Protein AF-A0A7Y0SQB7-F1 (afdb_monomer)

Structure (mmCIF, N/CA/C/O backbone):
data_AF-A0A7Y0SQB7-F1
#
_entry.id   AF-A0A7Y0SQB7-F1
#
loop_
_atom_site.group_PDB
_atom_site.id
_atom_site.type_symbol
_atom_site.label_atom_id
_atom_site.label_alt_id
_atom_site.label_comp_id
_atom_site.label_asym_id
_atom_site.label_entity_id
_atom_site.label_seq_id
_atom_site.pdbx_PDB_ins_code
_atom_site.Cartn_x
_atom_site.Cartn_y
_atom_site.Cartn_z
_atom_site.occupancy
_atom_site.B_iso_or_equiv
_atom_site.auth_seq_id
_atom_site.auth_comp_id
_atom_site.auth_asym_id
_atom_site.auth_atom_id
_atom_site.pdbx_PDB_model_num
ATOM 1 N N . PHE A 1 1 ? -8.558 18.828 5.677 1.00 74.69 1 PHE A N 1
ATOM 2 C CA . PHE A 1 1 ? -9.621 17.970 6.240 1.00 74.69 1 PHE A CA 1
ATOM 3 C C . PHE A 1 1 ? -9.535 18.030 7.750 1.00 74.69 1 PHE A C 1
ATOM 5 O O . PHE A 1 1 ? -8.454 18.314 8.258 1.00 74.69 1 PHE A O 1
ATOM 12 N N . GLU A 1 2 ? -10.634 17.788 8.456 1.00 92.81 2 GLU A N 1
ATOM 13 C CA . GLU A 1 2 ? -10.568 17.565 9.901 1.00 92.81 2 GLU A CA 1
ATOM 14 C C . GLU A 1 2 ? -9.808 16.261 10.155 1.00 92.81 2 GLU A C 1
ATOM 16 O O . GLU A 1 2 ? -10.172 15.212 9.624 1.00 92.81 2 GLU A O 1
ATOM 21 N N . THR A 1 3 ? -8.711 16.334 10.909 1.00 94.25 3 THR A N 1
ATOM 22 C CA . THR A 1 3 ? -7.812 15.191 11.140 1.00 94.25 3 THR A CA 1
ATOM 23 C C . THR A 1 3 ? -8.529 14.035 11.824 1.00 94.25 3 THR A C 1
ATOM 25 O O . THR A 1 3 ? -8.295 12.888 11.460 1.00 94.25 3 THR A O 1
ATOM 28 N N . GLN A 1 4 ? -9.452 14.343 12.741 1.00 96.62 4 GLN A N 1
ATOM 29 C CA . GLN A 1 4 ? -10.267 13.348 13.433 1.00 96.62 4 GLN A CA 1
ATOM 30 C C . GLN A 1 4 ? -11.122 12.531 12.459 1.00 96.62 4 GLN A C 1
ATOM 32 O O . GLN A 1 4 ? -11.128 11.313 12.533 1.00 96.62 4 GLN A O 1
ATOM 37 N N . VAL A 1 5 ? -11.762 13.182 11.481 1.00 97.62 5 VAL A N 1
ATOM 38 C CA . VAL A 1 5 ? -12.586 12.489 10.477 1.00 97.62 5 VAL A CA 1
ATOM 39 C C . VAL A 1 5 ? -11.740 11.533 9.632 1.00 97.62 5 VAL A C 1
ATOM 41 O O . VAL A 1 5 ? -12.172 10.426 9.326 1.00 97.62 5 VAL A O 1
ATOM 44 N N . VAL A 1 6 ? -10.518 11.936 9.268 1.00 96.94 6 VAL A N 1
ATOM 45 C CA . VAL A 1 6 ? -9.587 11.067 8.526 1.00 96.94 6 VAL A CA 1
ATOM 46 C C . VAL A 1 6 ? -9.146 9.877 9.381 1.00 96.94 6 VAL A C 1
ATOM 48 O O . VAL A 1 6 ? -9.067 8.765 8.864 1.00 96.94 6 VAL A O 1
ATOM 51 N N . TYR A 1 7 ? -8.871 10.104 10.667 1.00 98.06 7 TYR A N 1
ATOM 52 C CA . TYR A 1 7 ? -8.491 9.053 11.609 1.00 98.06 7 TYR A CA 1
ATOM 53 C C . TYR A 1 7 ? -9.626 8.042 11.786 1.00 98.06 7 TYR A C 1
ATOM 55 O O . TYR A 1 7 ? -9.407 6.848 11.597 1.00 98.06 7 TYR A O 1
ATOM 63 N N . ASP A 1 8 ? -10.839 8.519 12.070 1.00 98.38 8 ASP A N 1
ATOM 64 C CA . ASP A 1 8 ? -12.011 7.676 12.311 1.00 98.38 8 ASP A CA 1
ATOM 65 C C . ASP A 1 8 ? -12.333 6.810 11.084 1.00 98.38 8 ASP A C 1
ATOM 67 O O . ASP A 1 8 ? -12.566 5.609 11.215 1.00 98.38 8 ASP A O 1
ATOM 71 N N . GLU A 1 9 ? -12.272 7.385 9.879 1.00 98.19 9 GLU A N 1
ATOM 72 C CA . GLU A 1 9 ? -12.476 6.659 8.619 1.00 98.19 9 GLU A CA 1
ATOM 73 C C . GLU A 1 9 ? -11.359 5.639 8.344 1.00 98.19 9 GLU A C 1
ATOM 75 O O . GLU A 1 9 ? -11.624 4.510 7.925 1.00 98.19 9 GLU A O 1
ATOM 80 N N . ALA A 1 10 ? -10.095 6.008 8.569 1.00 98.06 10 ALA A N 1
ATOM 81 C CA . ALA A 1 10 ? -8.972 5.089 8.390 1.00 98.06 10 ALA A CA 1
ATOM 82 C C . ALA A 1 10 ? -9.065 3.907 9.365 1.00 98.06 10 ALA A C 1
ATOM 84 O O . ALA A 1 10 ? -8.918 2.754 8.954 1.00 98.06 10 ALA A O 1
ATOM 85 N N . LYS A 1 11 ? -9.389 4.185 10.629 1.00 98.56 11 LYS A N 1
ATOM 86 C CA . LYS A 1 11 ? -9.625 3.178 11.661 1.00 98.56 11 LYS A CA 1
ATOM 87 C C . LYS A 1 11 ? -10.795 2.267 11.300 1.00 98.56 11 LYS A C 1
ATOM 89 O O . LYS A 1 11 ? -10.652 1.050 11.352 1.00 98.56 11 LYS A O 1
ATOM 94 N N . ALA A 1 12 ? -11.917 2.827 10.846 1.00 98.75 12 ALA A N 1
ATOM 95 C CA . ALA A 1 12 ? -13.077 2.048 10.420 1.00 98.75 12 ALA A CA 1
ATOM 96 C C . ALA A 1 12 ? -12.744 1.064 9.283 1.00 98.75 12 ALA A C 1
ATOM 98 O O . ALA A 1 12 ? -13.209 -0.076 9.306 1.00 98.75 12 ALA A O 1
ATOM 99 N N . LYS A 1 13 ? -11.899 1.457 8.318 1.00 98.56 13 LYS A N 1
ATOM 100 C CA . LYS A 1 13 ? -11.428 0.554 7.249 1.00 98.56 13 LYS A CA 1
ATOM 101 C C . LYS A 1 13 ? -10.575 -0.589 7.778 1.00 98.56 13 LYS A C 1
ATOM 103 O O . LYS A 1 13 ? -10.753 -1.723 7.337 1.00 98.56 13 LYS A O 1
ATOM 108 N N . VAL A 1 14 ? -9.669 -0.298 8.710 1.00 98.56 14 VAL A N 1
ATOM 109 C CA . VAL A 1 14 ? -8.822 -1.322 9.332 1.00 98.56 14 VAL A CA 1
ATOM 110 C C . VAL A 1 14 ? -9.666 -2.302 10.142 1.00 98.56 14 VAL A C 1
ATOM 112 O O . VAL A 1 14 ? -9.555 -3.507 9.938 1.00 98.56 14 VAL A O 1
ATOM 115 N N . GLU A 1 15 ? -10.563 -1.810 10.994 1.00 98.56 15 GLU A N 1
ATOM 116 C CA . GLU A 1 15 ? -11.464 -2.659 11.785 1.00 98.56 15 GLU A CA 1
ATOM 117 C C . GLU A 1 15 ? -12.378 -3.509 10.898 1.00 98.56 15 GLU A C 1
ATOM 119 O O . GLU A 1 15 ? -12.597 -4.691 11.168 1.00 98.56 15 GLU A O 1
ATOM 124 N N . HIS A 1 16 ? -12.870 -2.947 9.791 1.00 98.69 16 HIS A N 1
ATOM 125 C CA . HIS A 1 16 ? -13.633 -3.721 8.821 1.00 98.69 16 HIS A CA 1
ATOM 126 C C . HIS A 1 16 ? -12.796 -4.857 8.216 1.00 98.69 16 HIS A C 1
ATOM 128 O O . HIS A 1 16 ? -13.271 -5.990 8.173 1.00 98.69 16 HIS A O 1
ATOM 134 N N . PHE A 1 17 ? -11.550 -4.594 7.812 1.00 98.56 17 PHE A N 1
ATOM 135 C CA . PHE A 1 17 ? -10.642 -5.634 7.320 1.00 98.56 17 PHE A CA 1
ATOM 136 C C . PHE A 1 17 ? -10.387 -6.723 8.375 1.00 98.56 17 PHE A C 1
ATOM 138 O O . PHE A 1 17 ? -10.515 -7.909 8.075 1.00 98.56 17 PHE A O 1
ATOM 145 N N . LEU A 1 18 ? -10.095 -6.338 9.621 1.00 98.38 18 LEU A N 1
ATOM 146 C CA . LEU A 1 18 ? -9.860 -7.277 10.724 1.00 98.38 18 LEU A CA 1
ATOM 147 C C . LEU A 1 18 ? -11.100 -8.131 11.033 1.00 98.38 18 LEU A C 1
ATOM 149 O O . LEU A 1 18 ? -10.971 -9.313 11.356 1.00 98.38 18 LEU A O 1
ATOM 153 N N . SER A 1 19 ? -12.309 -7.582 10.864 1.00 98.50 19 SER A N 1
ATOM 154 C CA . SER A 1 19 ? -13.565 -8.325 11.047 1.00 98.50 19 SER A CA 1
ATOM 155 C C . SER A 1 19 ? -13.739 -9.500 10.075 1.00 98.50 19 SER A C 1
ATOM 157 O O . SER A 1 19 ? -14.521 -10.411 10.348 1.00 98.50 19 SER A O 1
ATOM 159 N N . LEU A 1 20 ? -12.976 -9.526 8.975 1.00 98.44 20 LEU A N 1
ATOM 160 C CA . LEU A 1 20 ? -12.929 -10.648 8.033 1.00 98.44 20 LEU A CA 1
ATOM 161 C C . LEU A 1 20 ? -12.131 -11.850 8.575 1.00 98.44 20 LEU A C 1
ATOM 163 O O . LEU A 1 20 ? -12.079 -12.889 7.919 1.00 98.44 20 LEU A O 1
ATOM 167 N N . GLY A 1 21 ? -11.508 -11.728 9.754 1.00 98.06 21 GLY A N 1
ATOM 168 C CA . GLY A 1 21 ? -10.691 -12.776 10.373 1.00 98.06 21 GLY A CA 1
ATOM 169 C C . GLY A 1 21 ? -9.277 -12.887 9.796 1.00 98.06 21 GLY A C 1
ATOM 170 O O . GLY A 1 21 ? -8.639 -13.927 9.949 1.00 98.06 21 GLY A O 1
ATOM 171 N N . LEU A 1 22 ? -8.801 -11.842 9.114 1.00 97.50 22 LEU A N 1
ATOM 172 C CA . LEU A 1 22 ? -7.477 -11.777 8.494 1.00 97.50 22 LEU A CA 1
ATOM 173 C C . LEU A 1 22 ? -6.491 -10.993 9.368 1.00 97.50 22 LEU A C 1
ATOM 175 O O . LEU A 1 22 ? -6.867 -10.052 10.063 1.00 97.50 22 LEU A O 1
ATOM 179 N N . GLU A 1 23 ? -5.212 -11.358 9.292 1.00 97.25 23 GLU A N 1
ATOM 180 C CA . GLU A 1 23 ? -4.132 -10.616 9.943 1.00 97.25 23 GLU A CA 1
ATOM 181 C C . GLU A 1 23 ? -3.714 -9.415 9.083 1.00 97.25 23 GLU A C 1
ATOM 183 O O . GLU A 1 23 ? -3.414 -9.551 7.893 1.00 97.25 23 GLU A O 1
ATOM 188 N N . LEU A 1 24 ? -3.693 -8.225 9.686 1.00 97.50 24 LEU A N 1
ATOM 189 C CA . LEU A 1 24 ? -3.204 -7.018 9.030 1.00 97.50 24 LEU A CA 1
ATOM 190 C C . LEU A 1 24 ? -1.673 -7.034 9.014 1.00 97.50 24 LEU A C 1
ATOM 192 O O . LEU A 1 24 ? -1.042 -7.004 10.065 1.00 97.50 24 LEU A O 1
ATOM 196 N N . SER A 1 25 ? -1.074 -7.058 7.823 1.00 95.94 25 SER A N 1
ATOM 197 C CA . SER A 1 25 ? 0.386 -7.134 7.675 1.00 95.94 25 SER A CA 1
ATOM 198 C C . SER A 1 25 ? 1.064 -5.780 7.461 1.00 95.94 25 SER A C 1
ATOM 200 O O . SER A 1 25 ? 2.228 -5.624 7.817 1.00 95.94 25 SER A O 1
ATOM 202 N N . HIS A 1 26 ? 0.370 -4.818 6.850 1.00 95.81 26 HIS A N 1
ATOM 203 C CA . HIS A 1 26 ? 0.862 -3.472 6.548 1.00 95.81 26 HIS A CA 1
ATOM 204 C C . HIS A 1 26 ? -0.304 -2.546 6.179 1.00 95.81 26 HIS A C 1
ATOM 206 O O . HIS A 1 26 ? -1.425 -3.005 5.951 1.00 95.81 26 HIS A O 1
ATOM 212 N N . LEU A 1 27 ? -0.024 -1.246 6.094 1.00 96.94 27 LEU A N 1
ATOM 213 C CA . LEU A 1 27 ? -0.926 -0.243 5.535 1.00 96.94 27 LEU A CA 1
ATOM 214 C C . LEU A 1 27 ? -0.327 0.391 4.278 1.00 96.94 27 LEU A C 1
ATOM 216 O O . LEU A 1 27 ? 0.857 0.729 4.225 1.00 96.94 27 LEU A O 1
ATOM 220 N N . ASP A 1 28 ? -1.184 0.623 3.294 1.00 97.12 28 ASP A N 1
ATOM 221 C CA . ASP A 1 28 ? -0.964 1.537 2.182 1.00 97.12 28 ASP A CA 1
ATOM 222 C C . ASP A 1 28 ? -2.225 2.398 1.976 1.00 97.12 28 ASP A C 1
ATOM 224 O O . ASP A 1 28 ? -3.090 2.493 2.850 1.00 97.12 28 ASP A O 1
ATOM 228 N N . SER A 1 29 ? -2.327 3.096 0.846 1.00 96.69 29 SER A N 1
ATOM 229 C CA . SER A 1 29 ? -3.580 3.759 0.501 1.00 96.69 29 SER A CA 1
ATOM 230 C C . SER A 1 29 ? -3.749 3.871 -1.002 1.00 96.69 29 SER A C 1
ATOM 232 O O . SER A 1 29 ? -2.789 4.129 -1.734 1.00 96.69 29 SER A O 1
ATOM 234 N N . HIS A 1 30 ? -5.004 3.842 -1.438 1.00 96.81 30 HIS A N 1
ATOM 235 C CA . HIS A 1 30 ? -5.380 4.258 -2.781 1.00 96.81 30 HIS A CA 1
ATOM 236 C C . HIS A 1 30 ? -4.855 5.677 -3.091 1.00 96.81 30 HIS A C 1
ATOM 238 O O . HIS A 1 30 ? -4.753 6.522 -2.191 1.00 96.81 30 HIS A O 1
ATOM 244 N N . HIS A 1 31 ? -4.457 5.914 -4.346 1.00 95.88 31 HIS A N 1
ATOM 245 C CA . HIS A 1 31 ? -3.811 7.150 -4.823 1.00 95.88 31 HIS A CA 1
ATOM 246 C C . HIS A 1 31 ? -2.594 7.632 -4.008 1.00 95.88 31 HIS A C 1
ATOM 248 O O . HIS A 1 31 ? -2.247 8.808 -4.070 1.00 95.88 31 HIS A O 1
ATOM 254 N N . HIS A 1 32 ? -1.965 6.772 -3.200 1.00 95.00 32 HIS A N 1
ATOM 255 C CA . HIS A 1 32 ? -0.898 7.176 -2.275 1.00 95.00 32 HIS A CA 1
ATOM 256 C C . HIS A 1 32 ? -1.299 8.341 -1.347 1.00 95.00 32 HIS A C 1
ATOM 258 O O . HIS A 1 32 ? -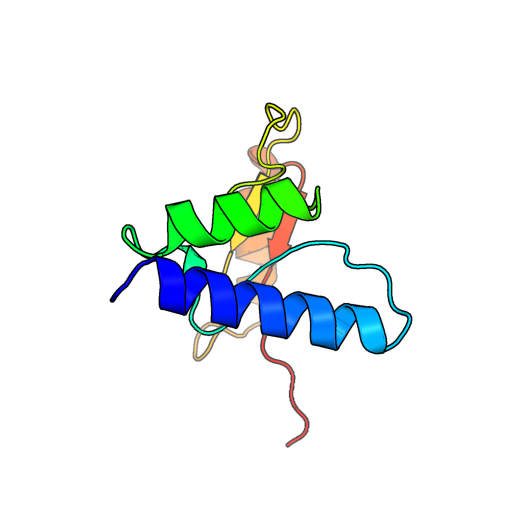0.437 9.070 -0.863 1.00 95.00 32 HIS A O 1
ATOM 264 N N . ALA A 1 33 ? -2.597 8.515 -1.060 1.00 95.75 33 ALA A N 1
ATOM 265 C CA . ALA A 1 33 ? -3.125 9.568 -0.190 1.00 95.75 33 ALA A CA 1
ATOM 266 C C . ALA A 1 33 ? -2.421 9.658 1.180 1.00 95.75 33 ALA A C 1
ATOM 268 O O . ALA A 1 33 ? -2.253 10.757 1.706 1.00 95.75 33 ALA A O 1
ATOM 269 N N . HIS A 1 34 ? -1.944 8.535 1.728 1.00 94.94 34 HIS A N 1
ATOM 270 C CA . HIS A 1 34 ? -1.160 8.493 2.966 1.00 94.94 34 HIS A CA 1
ATOM 271 C C . HIS A 1 34 ? 0.134 9.316 2.904 1.00 94.94 34 HIS A C 1
ATOM 273 O O . HIS A 1 34 ? 0.631 9.713 3.947 1.00 94.94 34 HIS A O 1
ATOM 279 N N . THR A 1 35 ? 0.676 9.601 1.717 1.00 93.25 35 THR A N 1
ATOM 280 C CA . THR A 1 35 ? 1.890 10.420 1.540 1.00 93.25 35 THR A CA 1
ATOM 281 C C . THR A 1 35 ? 1.619 11.922 1.636 1.00 93.25 35 THR A C 1
ATOM 283 O O . THR A 1 35 ? 2.547 12.710 1.825 1.00 93.25 35 THR A O 1
ATOM 286 N N . HIS A 1 36 ? 0.354 12.343 1.540 1.00 94.31 36 HIS A N 1
ATOM 287 C CA . HIS A 1 36 ? -0.010 13.750 1.628 1.00 94.31 36 HIS A CA 1
ATOM 288 C C . HIS A 1 36 ? 0.323 14.297 3.021 1.00 94.31 36 HIS A C 1
ATOM 290 O O . HIS A 1 36 ? -0.046 13.707 4.033 1.00 94.31 36 HIS A O 1
ATOM 296 N N . THR A 1 37 ? 0.965 15.463 3.097 1.00 92.69 37 THR A N 1
ATOM 297 C CA . THR A 1 37 ? 1.526 16.018 4.346 1.00 92.69 37 THR A CA 1
ATOM 298 C C . THR A 1 37 ? 0.510 16.188 5.477 1.00 92.69 37 THR A C 1
ATOM 300 O O . THR A 1 37 ? 0.863 16.049 6.643 1.00 92.69 37 THR A O 1
ATOM 303 N N . GLN A 1 38 ? -0.757 16.455 5.147 1.00 92.38 38 GLN A N 1
ATOM 304 C CA . GLN A 1 38 ? -1.847 16.564 6.128 1.00 92.38 38 GLN A CA 1
ATOM 305 C C . GLN A 1 38 ? -2.449 15.213 6.552 1.00 92.38 38 GLN A C 1
ATOM 307 O O . GLN A 1 38 ? -3.104 15.148 7.586 1.00 92.38 38 GLN A O 1
ATOM 312 N N . ILE A 1 39 ? -2.266 14.158 5.754 1.00 94.56 39 ILE A N 1
ATOM 313 C CA . ILE A 1 39 ? -2.845 12.823 5.982 1.00 94.56 39 ILE A CA 1
ATOM 314 C C . ILE A 1 39 ? -1.808 11.899 6.632 1.00 94.56 39 ILE A C 1
ATOM 316 O O . ILE A 1 39 ? -2.149 11.119 7.517 1.00 94.56 39 ILE A O 1
ATOM 320 N N . LEU A 1 40 ? -0.534 12.029 6.252 1.00 94.31 40 LEU A N 1
ATOM 321 C CA . LEU A 1 40 ? 0.563 11.192 6.732 1.00 94.31 40 LEU A CA 1
ATOM 322 C C . LEU A 1 40 ? 0.640 11.085 8.264 1.00 94.31 40 LEU A C 1
ATOM 324 O O . LEU A 1 40 ? 0.784 9.963 8.743 1.00 94.31 40 LEU A O 1
ATOM 328 N N . PRO A 1 41 ? 0.529 12.170 9.061 1.00 94.44 41 PRO A N 1
ATOM 329 C CA . PRO A 1 41 ? 0.579 12.052 10.519 1.00 94.44 41 PRO A CA 1
ATOM 330 C C . PRO A 1 41 ? -0.553 11.182 11.075 1.00 94.44 41 PRO A C 1
ATOM 332 O O . PRO A 1 41 ? -0.309 10.356 11.948 1.00 94.44 41 PRO A O 1
ATOM 335 N N . VAL A 1 42 ? -1.756 11.319 10.510 1.00 96.38 42 VAL A N 1
ATOM 336 C CA . VAL A 1 42 ? -2.946 10.565 10.917 1.00 96.38 42 VAL A CA 1
ATOM 337 C C . VAL A 1 42 ? -2.800 9.085 10.569 1.00 96.38 42 VAL A C 1
ATOM 339 O O . VAL A 1 42 ? -3.036 8.219 11.402 1.00 96.38 42 VAL A O 1
ATOM 342 N N . ILE A 1 43 ? -2.345 8.765 9.356 1.00 96.19 43 ILE A N 1
ATOM 343 C CA . ILE A 1 43 ? -2.161 7.364 8.950 1.00 96.19 43 ILE A CA 1
ATOM 344 C C . ILE A 1 43 ? -0.997 6.707 9.700 1.00 96.19 43 ILE A C 1
ATOM 346 O O . ILE A 1 43 ? -1.071 5.522 10.013 1.00 96.19 43 ILE A O 1
ATOM 350 N N . LYS A 1 44 ? 0.051 7.460 10.058 1.00 95.00 44 LYS A N 1
ATOM 351 C CA . LYS A 1 44 ? 1.110 6.967 10.953 1.00 95.00 44 LYS A CA 1
ATOM 352 C C . LYS A 1 44 ? 0.579 6.637 12.344 1.00 95.00 44 LYS A C 1
ATOM 354 O O . LYS A 1 44 ? 1.016 5.652 12.929 1.00 95.00 44 LYS A O 1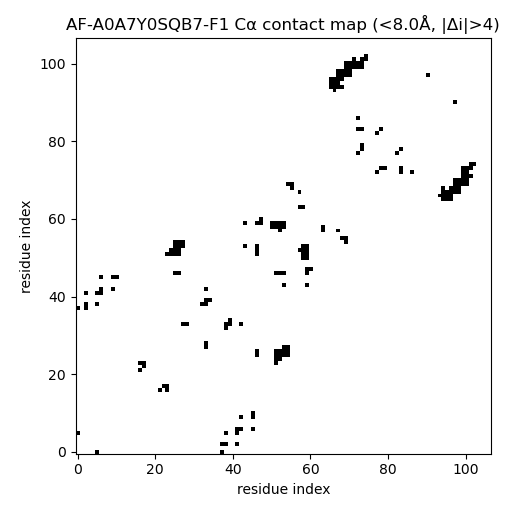
ATOM 359 N N . GLU A 1 45 ? -0.334 7.445 12.877 1.00 95.81 45 GLU A N 1
ATOM 360 C CA . GLU A 1 45 ? -0.994 7.168 14.156 1.00 95.81 45 GLU A CA 1
ATOM 361 C C . GLU A 1 45 ? -1.773 5.849 14.101 1.00 95.81 45 GLU A C 1
ATOM 363 O O . GLU A 1 45 ? -1.563 4.988 14.951 1.00 95.81 45 GLU A O 1
ATOM 368 N N . VAL A 1 46 ? -2.555 5.634 13.040 1.00 97.06 46 VAL A N 1
ATOM 369 C CA . VAL A 1 46 ? -3.257 4.362 12.800 1.00 97.06 46 VAL A CA 1
ATOM 370 C C . VAL A 1 46 ? -2.262 3.199 12.667 1.00 97.06 46 VAL A C 1
ATOM 372 O O . VAL A 1 46 ? -2.392 2.195 13.359 1.00 97.06 46 VAL A O 1
ATOM 375 N N . ALA A 1 47 ? -1.217 3.332 11.845 1.00 95.94 47 ALA A N 1
ATOM 376 C CA . ALA A 1 47 ? -0.193 2.294 11.674 1.00 95.94 47 ALA A CA 1
ATOM 377 C C . ALA A 1 47 ? 0.476 1.897 13.005 1.00 95.94 47 ALA A C 1
ATOM 379 O O . ALA A 1 47 ? 0.707 0.714 13.255 1.00 95.94 47 ALA A O 1
ATOM 380 N N . ASN A 1 48 ? 0.744 2.879 13.873 1.00 94.00 48 ASN A N 1
ATOM 381 C CA . ASN A 1 48 ? 1.288 2.662 15.214 1.00 94.00 48 ASN A CA 1
ATOM 382 C C . ASN A 1 48 ? 0.318 1.905 16.124 1.00 94.00 48 ASN A C 1
ATOM 384 O O . ASN A 1 48 ? 0.742 0.992 16.830 1.00 94.00 48 ASN A O 1
ATOM 388 N N . GLU A 1 49 ? -0.961 2.285 16.122 1.00 96.38 49 GLU A N 1
ATOM 389 C CA . GLU A 1 49 ? -1.995 1.649 16.943 1.00 96.38 49 GLU A CA 1
ATOM 390 C C . GLU A 1 49 ? -2.121 0.156 16.625 1.00 96.38 49 GLU A C 1
ATOM 392 O O . GLU A 1 49 ? -2.131 -0.673 17.535 1.00 96.38 49 GLU A O 1
ATOM 397 N N . TYR A 1 50 ? -2.111 -0.190 15.336 1.00 95.88 50 TYR A N 1
ATOM 398 C CA . TYR A 1 50 ? -2.167 -1.580 14.875 1.00 95.88 50 TYR A CA 1
ATOM 399 C C . TYR A 1 50 ? -0.798 -2.266 14.794 1.00 95.88 50 TYR A C 1
ATOM 401 O O . TYR A 1 50 ? -0.732 -3.456 14.500 1.00 95.88 50 TYR A O 1
ATOM 409 N N . ARG A 1 51 ? 0.294 -1.549 15.089 1.00 93.81 51 ARG A N 1
ATOM 410 C CA 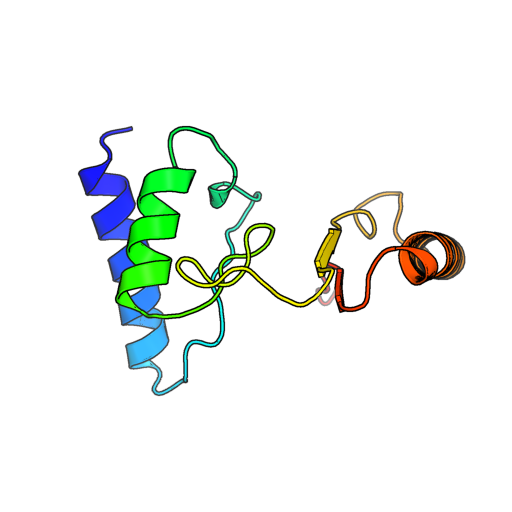. ARG A 1 51 ? 1.681 -2.049 15.080 1.00 93.81 51 ARG A CA 1
ATOM 411 C C . ARG A 1 51 ? 2.109 -2.693 13.756 1.00 93.81 51 ARG A C 1
ATOM 413 O O . ARG A 1 51 ? 2.810 -3.705 13.753 1.00 93.81 51 ARG A O 1
ATOM 420 N N . VAL A 1 52 ? 1.729 -2.082 12.637 1.00 93.56 52 VAL A N 1
ATOM 421 C CA . VAL A 1 52 ? 2.065 -2.548 11.282 1.00 93.56 52 VAL A CA 1
ATOM 422 C C . VAL A 1 52 ? 2.875 -1.498 10.511 1.00 93.56 52 VAL A C 1
ATOM 424 O O . VAL A 1 52 ? 2.756 -0.300 10.780 1.00 93.56 52 VAL A O 1
ATOM 427 N N . PRO A 1 53 ? 3.721 -1.901 9.546 1.00 92.44 53 PRO A N 1
ATOM 428 C CA . PRO A 1 53 ? 4.448 -0.958 8.706 1.00 92.44 53 PRO 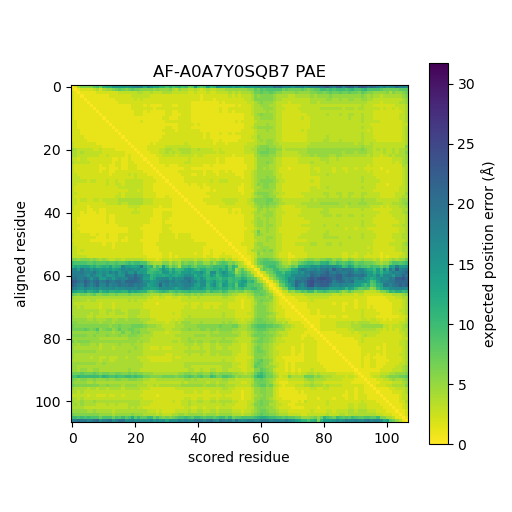A CA 1
ATOM 429 C C . PRO A 1 53 ? 3.518 -0.180 7.767 1.00 92.44 53 PRO A C 1
ATOM 431 O O . PRO A 1 53 ? 2.503 -0.694 7.300 1.00 92.44 53 PRO A O 1
ATOM 434 N N . LEU A 1 54 ? 3.909 1.054 7.447 1.00 93.62 54 LEU A N 1
ATOM 435 C CA . LEU A 1 54 ? 3.272 1.906 6.443 1.00 93.62 54 LEU A CA 1
ATOM 436 C C . LEU A 1 54 ? 4.151 1.962 5.188 1.00 93.62 54 LEU A C 1
ATOM 438 O O . LEU A 1 54 ? 5.341 2.284 5.288 1.00 93.62 54 LEU A O 1
ATOM 442 N N . ARG A 1 55 ? 3.577 1.702 4.008 1.00 94.44 55 ARG A N 1
ATOM 443 C CA . ARG A 1 55 ? 4.265 1.828 2.709 1.00 94.44 55 ARG A CA 1
ATOM 444 C C . ARG A 1 55 ? 5.049 3.143 2.607 1.00 94.44 55 ARG A C 1
ATOM 446 O O . ARG A 1 55 ? 4.619 4.197 3.075 1.00 94.44 55 ARG A O 1
ATOM 453 N N . GLY A 1 56 ? 6.244 3.077 2.026 1.00 87.81 56 GLY A N 1
ATOM 454 C CA . GLY A 1 56 ? 7.141 4.221 1.830 1.00 87.81 56 GLY A CA 1
ATOM 455 C C . GLY A 1 56 ? 7.763 4.785 3.115 1.00 87.81 56 GLY A C 1
ATOM 456 O O . GLY A 1 56 ? 8.670 5.606 3.031 1.00 87.81 56 GLY A O 1
ATOM 457 N N . THR A 1 57 ? 7.314 4.345 4.297 1.00 78.81 57 THR A N 1
ATOM 458 C CA . THR A 1 57 ? 7.777 4.857 5.598 1.00 78.81 57 THR A CA 1
ATOM 459 C C . THR A 1 57 ? 8.394 3.761 6.471 1.00 78.81 57 THR A C 1
ATOM 461 O O . THR A 1 57 ? 9.324 4.041 7.225 1.00 78.81 57 THR A O 1
ATOM 464 N N . GLY A 1 58 ? 7.918 2.519 6.360 1.00 71.94 58 GLY A N 1
ATOM 465 C CA . GLY A 1 58 ? 8.354 1.404 7.194 1.00 71.94 58 GLY A CA 1
ATOM 466 C C . GLY A 1 58 ? 7.561 1.212 8.478 1.00 71.94 58 GLY A C 1
ATOM 467 O O . GLY A 1 58 ? 6.455 1.732 8.625 1.00 71.94 58 GLY A O 1
ATOM 468 N N . LEU A 1 59 ? 8.149 0.466 9.422 1.00 62.00 59 LEU A N 1
ATOM 469 C CA . LEU A 1 59 ? 7.632 0.357 10.786 1.00 62.00 59 LEU A CA 1
ATOM 470 C C . LEU A 1 59 ? 7.687 1.730 11.455 1.00 62.00 59 LEU A C 1
ATOM 472 O O . LEU A 1 59 ? 8.754 2.268 11.752 1.00 62.00 59 LEU A O 1
ATOM 476 N N . CYS A 1 60 ? 6.513 2.302 11.698 1.00 59.53 60 CYS A N 1
ATOM 477 C CA . CYS A 1 60 ? 6.399 3.480 12.532 1.00 59.53 60 CYS A CA 1
ATOM 478 C C . CYS A 1 60 ? 6.798 3.037 13.954 1.00 59.53 60 CYS A C 1
ATOM 480 O O . CYS A 1 60 ? 6.137 2.172 14.507 1.00 59.53 60 CYS A O 1
ATOM 482 N N . GLN A 1 61 ? 7.907 3.570 14.489 1.00 51.62 61 GLN A N 1
ATOM 483 C CA . GLN A 1 61 ? 8.531 3.318 15.816 1.00 51.62 61 GLN A CA 1
ATOM 484 C C . GLN A 1 61 ? 9.856 2.547 15.831 1.00 51.62 61 GLN A C 1
ATOM 486 O O . GLN A 1 61 ? 10.588 2.681 16.811 1.00 51.62 61 GLN A O 1
ATOM 491 N N . GLU A 1 62 ? 10.246 1.850 14.765 1.00 56.34 62 GLU A N 1
ATOM 492 C CA . GLU A 1 62 ? 11.571 1.224 14.698 1.00 56.34 62 GLU A CA 1
ATOM 493 C C . GLU A 1 62 ? 12.370 1.805 13.536 1.00 56.34 62 GLU A C 1
ATOM 495 O O . GLU A 1 62 ? 11.867 1.953 12.422 1.00 56.34 62 GLU A O 1
ATOM 500 N N . SER A 1 63 ? 13.634 2.156 13.791 1.00 56.22 63 SER A N 1
ATOM 501 C CA . SER A 1 63 ? 14.567 2.463 12.710 1.00 56.22 63 SER A CA 1
ATOM 502 C C . SER A 1 63 ? 14.637 1.226 11.829 1.00 56.22 63 SER A C 1
ATOM 504 O O . SER A 1 63 ? 15.252 0.239 12.231 1.00 56.22 63 SER A O 1
ATOM 506 N N . MET A 1 64 ? 14.006 1.263 10.653 1.00 60.00 64 MET A N 1
ATOM 507 C CA . MET A 1 64 ? 14.124 0.174 9.694 1.00 60.00 64 MET A CA 1
ATOM 508 C C . MET A 1 64 ? 15.606 -0.061 9.429 1.00 60.00 64 MET A C 1
ATOM 510 O O . MET A 1 64 ? 16.292 0.760 8.826 1.00 60.00 64 MET A O 1
ATOM 514 N N . THR A 1 65 ? 16.112 -1.189 9.909 1.00 66.69 65 THR A N 1
ATOM 515 C CA . THR A 1 65 ? 17.489 -1.633 9.672 1.00 66.69 65 THR A CA 1
ATOM 516 C C . THR A 1 65 ? 17.688 -2.103 8.231 1.00 66.69 65 THR A C 1
ATOM 518 O O . THR A 1 65 ? 18.818 -2.314 7.792 1.00 66.69 65 THR A O 1
ATOM 521 N N . ILE A 1 66 ? 16.596 -2.242 7.476 1.00 79.12 66 ILE A N 1
ATOM 522 C CA . ILE A 1 66 ? 16.578 -2.677 6.085 1.00 79.12 66 ILE A CA 1
ATOM 523 C C . ILE A 1 66 ? 16.500 -1.455 5.168 1.00 79.12 66 ILE A C 1
ATOM 525 O O . ILE A 1 66 ? 15.623 -0.605 5.312 1.00 79.12 66 ILE A O 1
ATOM 529 N N . ARG A 1 67 ? 17.394 -1.404 4.172 1.00 88.19 67 ARG A N 1
ATOM 530 C CA . ARG A 1 67 ? 17.320 -0.447 3.059 1.00 88.19 67 ARG A CA 1
ATOM 531 C C . ARG A 1 67 ? 16.115 -0.798 2.185 1.00 88.19 67 ARG A C 1
ATOM 533 O O . ARG A 1 67 ? 16.208 -1.680 1.333 1.00 88.19 67 ARG A O 1
ATOM 540 N N . TYR A 1 68 ? 14.990 -0.150 2.454 1.00 89.75 68 TYR A N 1
ATOM 541 C CA . TYR A 1 68 ? 13.706 -0.365 1.792 1.00 89.75 68 TYR A CA 1
ATOM 542 C C . TYR A 1 68 ? 13.368 0.785 0.837 1.00 89.75 68 TYR A C 1
ATOM 544 O O . TYR A 1 68 ? 13.646 1.944 1.150 1.00 89.75 68 TYR A O 1
ATOM 552 N N . ILE A 1 69 ? 12.734 0.465 -0.292 1.00 93.00 69 ILE A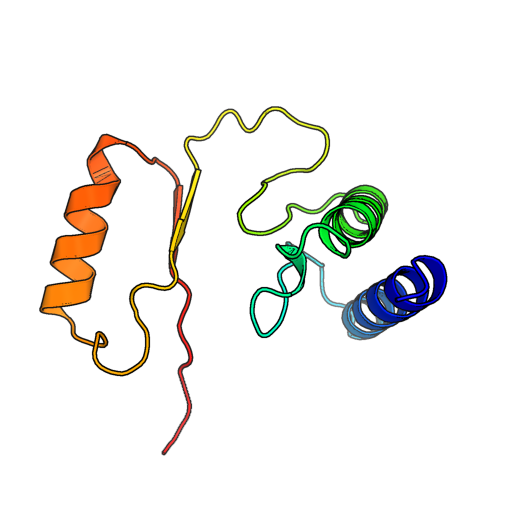 N 1
ATOM 553 C CA . ILE A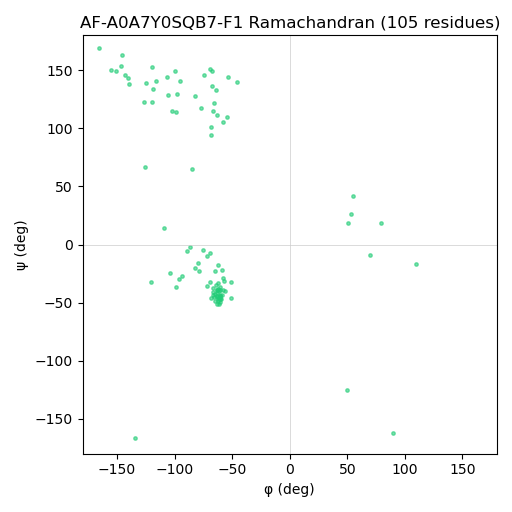 1 69 ? 12.115 1.447 -1.185 1.00 93.00 69 ILE A CA 1
ATOM 554 C C . ILE A 1 69 ? 10.779 0.950 -1.736 1.00 93.00 69 ILE A C 1
ATOM 556 O O . ILE A 1 69 ? 10.611 -0.226 -2.056 1.00 93.00 69 ILE A O 1
ATOM 560 N N . PHE A 1 70 ? 9.847 1.888 -1.878 1.00 95.06 70 PHE A N 1
ATOM 561 C CA . PHE A 1 70 ? 8.615 1.733 -2.635 1.00 95.06 70 PHE A CA 1
ATOM 562 C C . PHE A 1 70 ? 8.790 2.292 -4.054 1.00 95.06 70 PHE A C 1
ATOM 564 O O . PHE A 1 70 ? 9.397 3.351 -4.221 1.00 95.06 70 PHE A O 1
ATOM 571 N N . THR A 1 71 ? 8.224 1.630 -5.063 1.00 94.88 71 THR A N 1
ATOM 572 C CA . THR A 1 71 ? 8.174 2.149 -6.432 1.00 94.88 71 THR A CA 1
ATOM 573 C C . THR A 1 71 ? 6.835 1.883 -7.121 1.00 94.88 71 THR A C 1
ATOM 575 O O . THR A 1 71 ? 6.266 0.794 -7.039 1.00 94.88 71 THR A O 1
ATOM 578 N N . ASP A 1 72 ? 6.362 2.898 -7.837 1.00 95.12 72 ASP A N 1
ATOM 579 C CA . ASP A 1 72 ? 5.162 2.936 -8.674 1.00 95.12 72 ASP A CA 1
ATOM 580 C C . ASP A 1 72 ? 5.489 2.982 -10.180 1.00 95.12 72 ASP A C 1
ATOM 582 O O . ASP A 1 72 ? 4.617 3.245 -11.004 1.00 95.12 72 ASP A O 1
ATOM 586 N N . GLU A 1 73 ? 6.739 2.695 -10.565 1.00 95.69 73 GLU A N 1
ATOM 587 C CA . GLU A 1 73 ? 7.203 2.790 -11.958 1.00 95.69 73 GLU A CA 1
ATOM 588 C C . GLU A 1 73 ? 6.513 1.796 -12.908 1.00 95.69 73 GLU A C 1
ATOM 590 O O . GLU A 1 73 ? 6.446 2.039 -14.111 1.00 95.69 73 GLU A O 1
ATOM 595 N N . PHE A 1 74 ? 5.957 0.693 -12.397 1.00 96.94 74 PHE A N 1
ATOM 596 C CA . PHE A 1 74 ? 5.208 -0.281 -13.195 1.00 96.94 74 PHE A CA 1
ATOM 597 C C . PHE A 1 74 ? 3.737 0.142 -13.365 1.00 96.94 74 PHE A C 1
ATOM 599 O O . PHE A 1 74 ? 2.812 -0.506 -12.869 1.00 96.94 74 PHE A O 1
ATOM 606 N N . TYR A 1 75 ? 3.519 1.264 -14.054 1.00 96.38 75 TYR A N 1
ATOM 607 C CA . TYR A 1 75 ? 2.198 1.872 -14.221 1.00 96.38 75 TYR A CA 1
ATOM 608 C C . TYR A 1 75 ? 1.999 2.499 -15.609 1.00 96.38 75 TYR A C 1
ATOM 610 O O . TYR A 1 75 ? 2.929 3.054 -16.196 1.00 96.38 75 TYR A O 1
ATOM 618 N N . ASP A 1 76 ? 0.762 2.433 -16.115 1.00 94.94 76 ASP A N 1
ATOM 619 C CA . ASP A 1 76 ? 0.328 3.040 -17.382 1.00 94.94 76 ASP A CA 1
ATOM 620 C C . ASP A 1 76 ? 1.276 2.702 -18.557 1.00 94.94 76 ASP A C 1
ATOM 622 O O . ASP A 1 76 ? 1.578 1.531 -18.798 1.00 94.94 76 ASP A O 1
ATOM 626 N N . GLN A 1 77 ? 1.797 3.703 -19.273 1.00 94.69 77 GLN A N 1
ATOM 627 C CA . GLN A 1 77 ? 2.642 3.514 -20.457 1.00 94.69 77 GLN A CA 1
ATOM 628 C C . GLN A 1 77 ? 4.026 2.922 -20.145 1.00 94.69 77 GLN A C 1
ATOM 630 O O . GLN A 1 77 ? 4.778 2.600 -21.064 1.00 94.69 77 GLN A O 1
ATOM 635 N N . LYS A 1 78 ? 4.392 2.783 -18.864 1.00 92.31 78 LYS A N 1
ATOM 636 C CA . LYS A 1 78 ? 5.676 2.212 -18.433 1.00 92.31 78 LYS A CA 1
ATOM 637 C C . LYS A 1 78 ? 5.626 0.689 -18.252 1.00 92.31 78 LYS A C 1
ATOM 639 O O . LYS A 1 78 ? 6.662 0.066 -18.012 1.00 92.31 78 LYS A O 1
ATOM 644 N N . VAL A 1 79 ? 4.448 0.072 -18.379 1.00 95.75 79 VAL A N 1
ATOM 645 C CA . VAL A 1 79 ? 4.260 -1.375 -18.199 1.00 95.75 79 VAL A CA 1
ATOM 646 C C . VAL A 1 79 ? 4.953 -2.150 -19.323 1.00 95.75 79 VAL A C 1
ATOM 648 O O . VAL A 1 79 ? 4.453 -2.274 -20.438 1.00 95.75 79 VAL A O 1
ATOM 651 N N . SER A 1 80 ? 6.128 -2.695 -19.019 1.00 96.81 80 SER A N 1
ATOM 652 C CA . SER A 1 80 ? 6.876 -3.597 -19.898 1.00 96.81 80 SER A CA 1
ATOM 653 C C . SER A 1 80 ? 7.803 -4.494 -19.080 1.00 96.81 80 SER A C 1
ATOM 655 O O . SER A 1 80 ? 8.277 -4.098 -18.012 1.00 96.81 80 SER A O 1
ATOM 657 N N . LEU A 1 81 ? 8.076 -5.703 -19.581 1.00 96.81 81 LEU A N 1
ATOM 658 C CA . LEU A 1 81 ? 9.008 -6.624 -18.925 1.00 96.81 81 LEU A CA 1
ATOM 659 C C . LEU A 1 81 ? 10.424 -6.032 -18.867 1.00 96.81 81 LEU A C 1
ATOM 661 O O . LEU A 1 81 ? 11.024 -5.992 -17.796 1.00 96.81 81 LEU A O 1
ATOM 665 N N . ASP A 1 82 ? 10.924 -5.522 -19.994 1.00 97.50 82 ASP A N 1
ATOM 666 C CA . ASP A 1 82 ? 12.268 -4.944 -20.080 1.00 97.50 82 ASP A CA 1
ATOM 667 C C . ASP A 1 82 ? 12.419 -3.711 -19.179 1.00 97.50 82 ASP A C 1
ATOM 669 O O . ASP A 1 82 ? 13.425 -3.578 -18.479 1.00 97.50 82 ASP A O 1
ATOM 673 N N . GLY A 1 83 ? 11.402 -2.840 -19.134 1.00 95.94 83 GLY A N 1
ATOM 674 C CA . GLY A 1 83 ? 11.382 -1.670 -18.254 1.00 95.94 83 GLY A CA 1
ATOM 675 C C . GLY A 1 83 ? 11.401 -2.054 -16.776 1.00 95.94 83 GLY A C 1
ATOM 676 O O . GLY A 1 83 ? 12.204 -1.516 -16.012 1.00 95.94 83 GLY A O 1
ATOM 677 N N . LEU A 1 84 ? 10.591 -3.043 -16.380 1.00 96.75 84 LEU A N 1
ATOM 678 C CA . LEU A 1 84 ? 10.596 -3.573 -15.015 1.00 96.75 84 LEU A CA 1
ATOM 679 C C . LEU A 1 84 ? 11.966 -4.161 -14.646 1.00 96.75 84 LEU A C 1
ATOM 681 O O . LEU A 1 84 ? 12.494 -3.868 -13.574 1.00 96.75 84 LEU A O 1
ATOM 685 N N . MET A 1 85 ? 12.564 -4.965 -15.530 1.00 96.94 85 MET A N 1
ATOM 686 C CA . MET A 1 85 ? 13.874 -5.572 -15.287 1.00 96.94 85 MET A CA 1
ATOM 687 C C . MET A 1 85 ? 14.976 -4.521 -15.140 1.00 96.94 85 MET A C 1
ATOM 689 O O . MET A 1 85 ? 15.762 -4.591 -14.193 1.00 96.94 85 MET A O 1
ATOM 693 N N . ALA A 1 86 ? 15.027 -3.537 -16.041 1.00 96.75 86 ALA A N 1
ATOM 694 C CA . ALA A 1 86 ? 16.000 -2.451 -15.978 1.00 96.75 86 ALA A CA 1
ATOM 695 C C . ALA A 1 86 ? 15.856 -1.641 -14.680 1.00 96.75 86 ALA A C 1
ATOM 697 O O . ALA A 1 86 ? 16.853 -1.373 -14.004 1.00 96.75 86 ALA A O 1
ATOM 698 N N . HIS A 1 87 ? 14.618 -1.321 -14.293 1.00 96.38 87 HIS A N 1
ATOM 699 C CA . HIS A 1 87 ? 14.322 -0.601 -13.057 1.00 96.38 87 HIS A CA 1
ATOM 700 C C . HIS A 1 87 ? 14.779 -1.371 -11.812 1.00 96.38 87 HIS A C 1
ATOM 702 O O . HIS A 1 87 ? 15.546 -0.849 -11.003 1.00 96.38 87 HIS A O 1
ATOM 708 N N . LEU A 1 88 ? 14.407 -2.647 -11.687 1.00 96.31 88 LEU A N 1
ATOM 709 C CA . LEU A 1 88 ? 14.801 -3.484 -10.548 1.00 96.31 88 LEU A CA 1
ATOM 710 C C . LEU A 1 88 ? 16.319 -3.674 -10.442 1.00 96.31 88 LEU A C 1
ATOM 712 O O . LEU A 1 88 ? 16.871 -3.659 -9.339 1.00 96.31 88 LEU A O 1
ATOM 716 N N . LEU A 1 89 ? 17.012 -3.828 -11.574 1.00 96.69 89 LEU A N 1
ATOM 717 C CA . LEU A 1 89 ? 18.473 -3.907 -11.598 1.00 96.69 89 LEU A CA 1
ATOM 718 C C . LEU A 1 89 ? 19.125 -2.603 -11.126 1.00 96.69 89 LEU A C 1
ATOM 720 O O . LEU A 1 89 ? 20.154 -2.670 -10.453 1.00 96.69 89 LEU A O 1
ATOM 724 N N . SER A 1 90 ? 18.520 -1.448 -11.420 1.00 96.56 90 SER A N 1
ATOM 725 C CA . SER A 1 90 ? 19.011 -0.150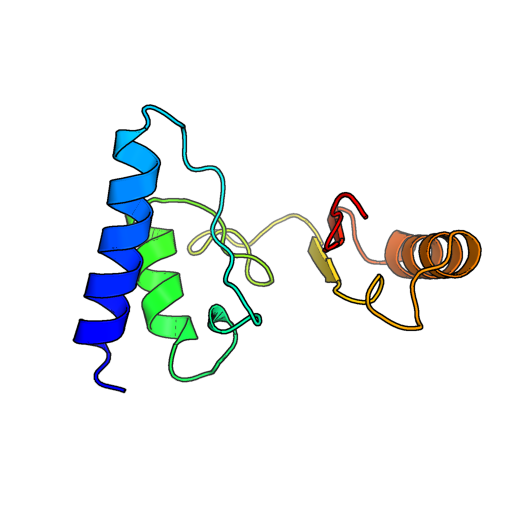 -10.941 1.00 96.56 90 SER A CA 1
ATOM 726 C C . SER A 1 90 ? 18.896 -0.003 -9.417 1.00 96.56 90 SER A C 1
ATOM 728 O O . SER A 1 90 ? 19.814 0.508 -8.784 1.00 96.56 90 SER A O 1
ATOM 730 N N . LEU A 1 91 ? 17.826 -0.533 -8.809 1.00 96.06 91 LEU A N 1
ATOM 731 C CA . LEU A 1 91 ? 17.581 -0.447 -7.363 1.00 96.06 91 LEU A CA 1
ATOM 732 C C . LEU A 1 91 ? 18.398 -1.455 -6.540 1.00 96.06 91 LEU A C 1
ATOM 734 O O . LEU A 1 91 ? 18.633 -1.245 -5.348 1.00 96.06 91 LEU A O 1
ATOM 738 N N . LYS A 1 92 ? 18.846 -2.553 -7.160 1.00 93.56 92 LYS A N 1
ATOM 739 C CA . LYS A 1 92 ? 19.514 -3.679 -6.485 1.00 93.56 92 LYS A CA 1
ATOM 740 C C . LYS A 1 92 ? 20.781 -3.289 -5.709 1.00 93.56 92 LYS A C 1
ATOM 742 O O . LYS A 1 92 ? 21.134 -3.972 -4.749 1.00 93.56 92 LYS A O 1
ATOM 747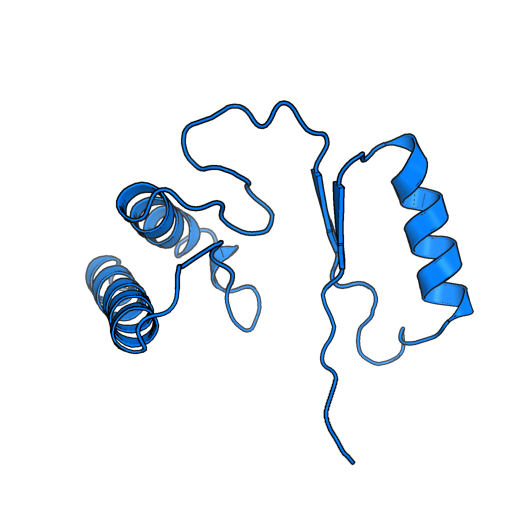 N N . ALA A 1 93 ? 21.496 -2.244 -6.129 1.00 90.44 93 ALA A N 1
ATOM 748 C CA . ALA A 1 93 ? 22.721 -1.802 -5.453 1.00 90.44 93 ALA A CA 1
ATOM 749 C C . ALA A 1 93 ? 22.435 -1.132 -4.093 1.00 90.44 93 ALA A C 1
ATOM 751 O O . ALA A 1 93 ? 23.177 -1.314 -3.116 1.00 90.44 93 ALA A O 1
ATOM 752 N N . ASP A 1 94 ? 21.324 -0.401 -4.017 1.00 93.19 94 ASP A N 1
ATOM 753 C CA . ASP A 1 94 ? 21.033 0.516 -2.917 1.00 93.19 94 ASP A CA 1
ATOM 754 C C . ASP A 1 94 ? 20.005 -0.034 -1.930 1.00 93.19 94 ASP A C 1
ATOM 756 O O . ASP A 1 94 ? 20.040 0.326 -0.751 1.00 93.19 94 ASP A O 1
ATOM 760 N N . TYR A 1 95 ? 19.144 -0.953 -2.368 1.00 92.81 95 TYR A N 1
ATOM 761 C CA . TYR A 1 95 ? 18.022 -1.447 -1.576 1.00 92.81 95 TYR A CA 1
ATOM 762 C C . TYR A 1 95 ? 18.037 -2.969 -1.438 1.00 92.81 95 TYR A C 1
ATOM 764 O O . TYR A 1 95 ? 18.322 -3.709 -2.377 1.00 92.81 95 TYR A O 1
ATOM 772 N N . TYR A 1 96 ? 17.718 -3.439 -0.233 1.00 91.00 96 TYR A N 1
ATOM 773 C CA . TYR A 1 96 ? 17.551 -4.859 0.082 1.00 91.00 96 TYR A CA 1
ATOM 774 C C . TYR A 1 96 ? 16.100 -5.315 -0.030 1.00 91.00 96 TYR A C 1
ATOM 776 O O . TYR A 1 96 ? 15.852 -6.490 -0.288 1.00 91.00 96 TYR A O 1
ATOM 784 N N . LEU A 1 97 ? 15.153 -4.396 0.163 1.00 90.94 97 LEU A N 1
ATOM 785 C CA . LEU A 1 97 ? 13.729 -4.653 0.014 1.00 90.94 97 LEU A CA 1
ATOM 786 C C . LEU A 1 97 ? 13.141 -3.628 -0.952 1.00 90.94 97 LEU A C 1
ATOM 788 O O . LEU A 1 97 ? 13.241 -2.424 -0.723 1.00 90.94 97 LEU A O 1
ATOM 792 N N . VAL A 1 98 ? 12.529 -4.116 -2.025 1.00 93.75 98 VAL A N 1
ATOM 793 C CA . VAL A 1 98 ? 11.838 -3.289 -3.014 1.00 93.75 98 VAL A CA 1
ATOM 794 C C . VAL A 1 98 ? 10.378 -3.715 -3.036 1.00 93.75 98 VAL A C 1
ATOM 796 O O . VAL A 1 98 ? 10.077 -4.881 -3.282 1.00 93.75 98 VAL A O 1
ATOM 799 N N . GLU A 1 99 ? 9.477 -2.774 -2.783 1.00 95.56 99 GLU A N 1
ATOM 800 C CA . GLU A 1 99 ? 8.041 -2.953 -2.970 1.00 95.56 99 GLU A CA 1
ATOM 801 C C . GLU A 1 99 ? 7.631 -2.331 -4.306 1.00 95.56 99 GLU A C 1
ATOM 803 O O . GLU A 1 99 ? 7.722 -1.116 -4.482 1.00 95.56 99 GLU A O 1
ATOM 808 N N . VAL A 1 100 ? 7.192 -3.168 -5.248 1.00 96.19 100 VAL A N 1
ATOM 809 C CA . VAL A 1 100 ? 6.722 -2.745 -6.575 1.00 96.19 100 VAL A CA 1
ATOM 810 C C . VAL A 1 100 ? 5.200 -2.773 -6.585 1.00 96.19 100 VAL A C 1
ATOM 812 O O . VAL A 1 100 ? 4.602 -3.844 -6.471 1.00 96.19 100 VAL A O 1
ATOM 815 N N . MET A 1 101 ? 4.565 -1.613 -6.730 1.00 95.50 101 MET A N 1
ATOM 816 C CA . MET A 1 101 ? 3.117 -1.554 -6.929 1.00 95.50 101 MET A CA 1
ATOM 817 C C . MET A 1 101 ? 2.749 -1.975 -8.356 1.00 95.50 101 MET A C 1
ATOM 819 O O . MET A 1 101 ? 3.481 -1.720 -9.311 1.00 95.50 101 MET A O 1
ATOM 823 N N . CYS A 1 102 ? 1.595 -2.623 -8.492 1.00 96.38 102 CYS A N 1
ATOM 824 C CA . CYS A 1 102 ? 0.974 -2.934 -9.772 1.00 96.38 102 CYS A CA 1
ATOM 825 C C . CYS A 1 102 ? -0.559 -2.872 -9.652 1.00 96.38 102 CYS A C 1
ATOM 827 O O . CYS A 1 102 ? -1.104 -2.928 -8.550 1.00 96.38 102 CYS A O 1
ATOM 829 N N . HIS A 1 103 ? -1.250 -2.781 -10.793 1.00 96.12 103 HIS A N 1
ATOM 830 C CA . HIS A 1 103 ? -2.717 -2.809 -10.880 1.00 96.12 103 HIS A CA 1
ATOM 831 C C . HIS A 1 103 ? -3.189 -3.907 -11.849 1.00 96.12 103 HIS A C 1
ATOM 833 O O . HIS A 1 103 ? -3.688 -3.598 -12.933 1.00 96.12 103 HIS A O 1
ATOM 839 N N . PRO A 1 104 ? -2.983 -5.195 -11.525 1.00 95.38 104 PRO A N 1
ATOM 840 C CA . PRO A 1 104 ? -3.499 -6.279 -12.347 1.00 95.38 104 PRO A CA 1
ATOM 841 C C . PRO A 1 104 ? -5.033 -6.309 -12.280 1.00 95.38 104 PRO A C 1
ATOM 843 O O . PRO A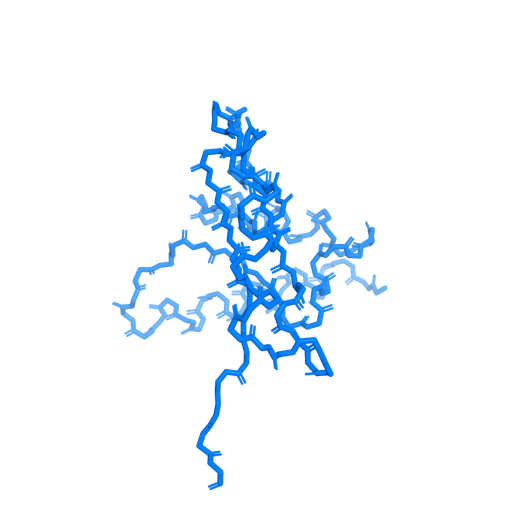 1 104 ? -5.618 -6.188 -11.205 1.00 95.38 104 PRO A O 1
ATOM 846 N N . ALA A 1 105 ? -5.675 -6.500 -13.428 1.00 94.56 105 ALA A N 1
ATOM 847 C CA . ALA A 1 105 ? -7.109 -6.734 -13.551 1.00 94.56 105 ALA A CA 1
ATOM 848 C C . ALA A 1 105 ? -7.362 -7.673 -14.739 1.00 94.56 105 ALA A C 1
ATOM 850 O O . ALA A 1 105 ? -6.557 -7.726 -15.672 1.00 94.56 105 ALA A O 1
ATOM 851 N N . GLU A 1 106 ? -8.462 -8.422 -14.697 1.00 92.25 106 GLU A N 1
ATOM 852 C CA . GLU A 1 106 ? -8.965 -9.113 -15.886 1.00 92.25 106 GLU A CA 1
ATOM 853 C C . GLU A 1 106 ? -9.495 -8.081 -16.899 1.00 92.25 106 GLU A C 1
ATOM 855 O O . GLU A 1 106 ? -9.896 -6.980 -16.513 1.00 92.25 106 GLU A O 1
ATOM 860 N N . ALA A 1 107 ? -9.436 -8.424 -18.189 1.00 72.62 107 ALA A N 1
ATOM 861 C CA . ALA A 1 107 ? -9.893 -7.568 -19.287 1.00 72.62 107 ALA A CA 1
ATOM 862 C C . ALA A 1 107 ? -11.416 -7.612 -19.473 1.00 72.62 107 ALA A C 1
ATOM 864 O O . ALA A 1 107 ? -12.004 -8.698 -19.268 1.00 72.62 107 ALA A O 1
#

Radius of gyration: 15.77 Å; Cα contacts (8 Å, |Δi|>4): 105; chains: 1; bounding box: 36×31×37 Å

Mean predicted aligned error: 4.03 Å

Sequence (107 aa):
FETQVVYDEAKAKVEHFLSLGLELSHLDSHHHAHTHTQILPVIKEVANEYRVPLRGTGLCQESMTIRYIFTDEFYDQKVSLDGLMAHLLSLKADYYLVEVMCHPAEA

pLDDT: mean 92.16, std 10.08, range [51.62, 98.75]

Nearest PDB structures (foldseek):
  6lft-assembly1_A  TM=3.152E-01  e=6.929E+00  Saccharomyces cerevisiae S288C

Secondary structure (DSSP, 8-state):
--HHHHHHHHHHHHHHHHHTTPPP--B--GGGGGGSTTTHHHHHHHHHHTT-EETTTEETTS---S-EEEE--SSGGG--HHHHHHHHHHHTTT-SEEEE-------

Solvent-accessible surface area (backbone atoms only — not comparable to full-atom values): 6567 Å² total; per-residue (Å²): 129,65,61,65,62,54,37,54,54,52,49,51,52,51,54,55,52,44,72,73,76,50,84,82,74,58,45,80,49,78,94,53,50,48,72,38,84,86,39,29,63,45,51,46,50,52,28,43,76,73,71,25,29,31,68,84,73,40,44,64,92,49,84,70,88,62,44,67,45,62,44,67,69,54,42,79,97,46,64,45,72,67,52,50,53,55,51,53,62,65,45,55,84,75,35,83,40,77,48,74,50,72,82,88,73,89,134

Organism: Vibrio parahaemolyticus (NCBI:txid670)

Foldseek 3Di:
DPLVVLLVVLLVVVVVVVVVVDQDAADADPVRVCPPPSNVVSVLVVCVVSQHAYAQGGGSPDDPPFFEDEDAQCDDPSPDPVSVVVVVVVCVVRGPYYHYDDDDDDD

InterPro domains:
  IPR006879 Carbohydrate deacetylase YdjC-like [PF04794] (5-106)
  IPR011330 Glycoside hydrolase/deacetylase, beta/alpha-barrel [SSF88713] (4-105)